Protein AF-A0A7C7NVP8-F1 (afdb_monomer)

pLDDT: mean 73.63, std 20.21, range [36.5, 95.12]

Solvent-accessible surface area (backbone atoms only — not comparable to full-atom values): 10573 Å² total; per-residue (Å²): 136,86,84,86,84,85,87,87,85,79,87,83,87,76,84,90,85,86,83,82,89,82,91,81,90,80,88,80,81,93,80,84,83,83,88,77,94,72,80,79,75,72,80,61,87,71,72,82,68,43,72,49,62,16,32,30,38,38,49,53,31,58,77,70,67,31,60,87,71,50,56,72,59,21,74,44,52,36,33,82,73,42,76,80,80,42,62,91,91,65,74,44,87,52,61,34,25,36,36,23,80,92,77,73,43,74,32,38,44,44,74,36,98,75,36,60,72,78,74,42,61,83,30,52,63,30,63,58,23,31,45,31,20,50,69,41,79,92,75,43,31,31,42,29,50,48,70,44,66,42,78,75,77,76,81,73,73,78,73,71,87,124

Secondary structure (DSSP, 8-state):
----------------------------------------------PPPEEEEEEEEEHHHHHTT-STT--HHHHHHSSTTGGGTS-TT-PPP--EEEEETTTTEEEEEEEPTTS-HHHHTTTTT-SSEEEEEEEETTTTEEEEEEEEPPPPPP--------

Sequence (162 aa):
MKKMTTLIFALLLGGSLYASEAKEEVVISASDLMVEDESSEEEANVEPLFEKVGFLTVEDCALKGTFSSCYTEAYVCGFEGCYKEVEPGVTKPVQLVLFVHDDGKYYKVELTDKLKKYELDTAIGRNKVTIIGKYNEDENTIYALTFKAPPPPKASFFKGCL

Nearest PDB structures (foldseek):
  1ue6-assembly2_C-3  TM=4.949E-01  e=3.328E-01  Mycobacterium tuberculosis
  7f3l-assembly1_A  TM=5.381E-01  e=5.621E-01  Homo sapiens
  3au7-assembly1_A  TM=5.260E-01  e=6.843E-01  Archaeoglobus fulgidus
  4rvz-assembly1_Z  TM=5.506E-01  e=6.843E-01  Archaeoglobus fulgidus DSM 4304
  4rmf-assembly1_A-2  TM=4.980E-01  e=3.761E+00  Mycolicibacterium smegmatis MC2 155

Radius of gyration: 26.46 Å; Cα contacts (8 Å, |Δi|>4): 206; chains: 1; bounding box: 71×63×68 Å

Structure (mmCIF, N/CA/C/O backbone):
data_AF-A0A7C7NVP8-F1
#
_entry.id   AF-A0A7C7NVP8-F1
#
loop_
_atom_site.group_PDB
_atom_site.id
_atom_site.type_symbol
_atom_site.label_atom_id
_atom_site.label_alt_id
_atom_site.label_comp_id
_atom_site.label_asym_id
_atom_site.label_entity_id
_atom_site.label_seq_id
_atom_site.pdbx_PDB_ins_code
_atom_site.Cartn_x
_atom_site.Cartn_y
_atom_site.Cartn_z
_atom_site.occupancy
_atom_site.B_iso_or_equiv
_atom_site.auth_seq_id
_atom_site.auth_comp_id
_atom_site.auth_asym_id
_atom_site.auth_atom_id
_atom_site.pdbx_PDB_model_num
ATOM 1 N N . MET A 1 1 ? -41.599 -11.885 -41.705 1.00 43.31 1 MET A N 1
ATOM 2 C CA . MET A 1 1 ? -42.491 -11.717 -40.530 1.00 43.31 1 MET A CA 1
ATOM 3 C C . MET A 1 1 ? -41.623 -11.493 -39.292 1.00 43.31 1 MET A C 1
ATOM 5 O O . MET A 1 1 ? -40.613 -12.175 -39.208 1.00 43.31 1 MET A O 1
ATOM 9 N N . LYS A 1 2 ? -42.044 -10.591 -38.378 1.00 41.88 2 LYS A N 1
ATOM 10 C CA . LYS A 1 2 ? -41.343 -10.022 -37.184 1.00 41.88 2 LYS A CA 1
ATOM 11 C C . LYS A 1 2 ? -40.294 -8.954 -37.559 1.00 41.88 2 LYS A C 1
ATOM 13 O O . LYS A 1 2 ? -39.287 -9.314 -38.142 1.00 41.88 2 LYS A O 1
ATOM 18 N N . LYS A 1 3 ? -40.506 -7.627 -37.500 1.00 37.78 3 LYS A N 1
ATOM 19 C CA . LYS A 1 3 ? -41.113 -6.649 -36.551 1.00 37.78 3 LYS A CA 1
ATOM 20 C C . LYS A 1 3 ? -40.369 -6.471 -35.215 1.00 37.78 3 LYS A C 1
ATOM 22 O O . LYS A 1 3 ? -40.233 -7.438 -34.479 1.00 37.78 3 LYS A O 1
ATOM 27 N N . MET A 1 4 ? -40.119 -5.180 -34.922 1.00 42.75 4 MET A N 1
ATOM 28 C CA . MET A 1 4 ? -39.791 -4.519 -33.640 1.00 42.75 4 MET A CA 1
ATOM 29 C C . MET A 1 4 ? -38.328 -4.681 -33.189 1.00 42.75 4 MET A C 1
ATOM 31 O O . MET A 1 4 ? -37.758 -5.750 -33.325 1.00 42.75 4 MET A O 1
ATOM 35 N N . THR A 1 5 ? -37.631 -3.628 -32.750 1.00 51.19 5 THR A N 1
ATOM 36 C CA . THR A 1 5 ? -38.075 -2.685 -31.712 1.00 51.19 5 THR A CA 1
ATOM 37 C C . THR A 1 5 ? -37.440 -1.299 -31.873 1.00 51.19 5 THR A C 1
ATOM 39 O O . THR A 1 5 ? -36.243 -1.163 -32.104 1.00 51.19 5 THR A O 1
ATOM 42 N N . THR A 1 6 ? -38.286 -0.279 -31.746 1.00 50.94 6 THR A N 1
ATOM 43 C CA . THR A 1 6 ? -37.994 1.155 -31.823 1.00 50.94 6 THR A CA 1
ATOM 44 C C . THR A 1 6 ? -37.420 1.669 -30.497 1.00 50.94 6 THR A C 1
ATOM 46 O O . THR A 1 6 ? -37.969 1.371 -29.439 1.00 50.94 6 THR A O 1
ATOM 49 N N . LEU A 1 7 ? -36.342 2.458 -30.569 1.00 44.38 7 LEU A N 1
ATOM 50 C CA . LEU A 1 7 ? -35.769 3.233 -29.463 1.00 44.38 7 LEU A CA 1
ATOM 51 C C . LEU A 1 7 ? -36.705 4.380 -29.049 1.00 44.38 7 LEU A C 1
ATOM 53 O O . LEU A 1 7 ? -37.152 5.147 -29.901 1.00 44.38 7 LEU A O 1
ATOM 57 N N . ILE A 1 8 ? -36.940 4.532 -27.745 1.00 46.66 8 ILE A N 1
ATOM 58 C CA . ILE A 1 8 ? -37.571 5.717 -27.152 1.00 46.66 8 ILE A CA 1
ATOM 59 C C . ILE A 1 8 ? -36.481 6.471 -26.391 1.00 46.66 8 ILE A C 1
ATOM 61 O O . ILE A 1 8 ? -35.974 5.994 -25.381 1.00 46.66 8 ILE A O 1
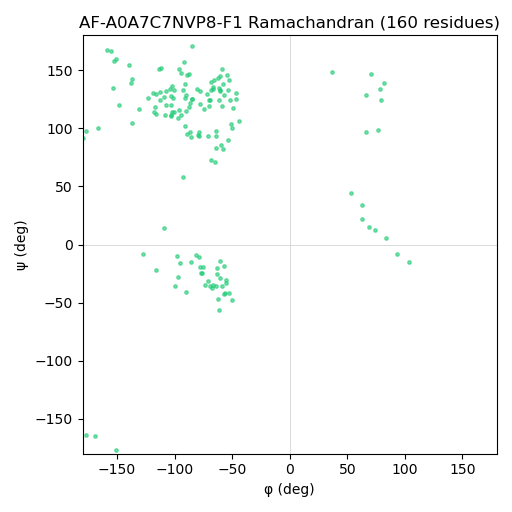ATOM 65 N N . PHE A 1 9 ? -36.123 7.643 -26.909 1.00 45.72 9 PHE A N 1
ATOM 66 C CA . PHE A 1 9 ? -35.267 8.633 -26.266 1.00 45.72 9 PHE A CA 1
ATOM 67 C C . PHE A 1 9 ? -36.146 9.867 -26.054 1.00 45.72 9 PHE A C 1
ATOM 69 O O . PHE A 1 9 ? -36.591 10.477 -27.024 1.00 45.72 9 PHE A O 1
ATOM 76 N N . ALA A 1 10 ? -36.455 10.205 -24.806 1.00 48.06 10 ALA A N 1
ATOM 77 C CA . ALA A 1 10 ? -37.146 11.446 -24.475 1.00 48.06 10 ALA A CA 1
ATOM 78 C C . ALA A 1 10 ? -36.478 12.061 -23.245 1.00 48.06 10 ALA A C 1
ATOM 80 O O . ALA A 1 10 ? -36.623 11.576 -22.125 1.00 48.06 10 ALA A O 1
ATOM 81 N N . LEU A 1 11 ? -35.697 13.108 -23.524 1.00 41.91 11 LEU A N 1
ATOM 82 C CA . LEU A 1 11 ? -35.061 14.001 -22.569 1.00 41.91 11 LEU A CA 1
ATOM 83 C C . LEU A 1 11 ? -36.106 14.654 -21.654 1.00 41.91 11 LEU A C 1
ATOM 85 O O . LEU A 1 11 ? -37.032 15.310 -22.131 1.00 41.91 11 LEU A O 1
ATOM 89 N N . LEU A 1 12 ? -35.875 14.564 -20.348 1.00 41.41 12 LEU A N 1
ATOM 90 C CA . LEU A 1 12 ? -36.422 15.472 -19.344 1.00 41.41 12 LEU A CA 1
ATOM 91 C C . LEU A 1 12 ? -35.424 16.624 -19.153 1.00 41.41 12 LEU A C 1
ATOM 93 O O . LEU A 1 12 ? -34.397 16.459 -18.501 1.00 41.41 12 LEU A O 1
ATOM 97 N N . LEU A 1 13 ? -35.718 17.785 -19.741 1.00 43.69 13 LEU A N 1
ATOM 98 C CA . LEU A 1 13 ? -35.062 19.052 -19.408 1.00 43.69 13 LEU A CA 1
ATOM 99 C C . LEU A 1 13 ? -35.811 19.674 -18.222 1.00 43.69 13 LEU A C 1
ATOM 101 O O . LEU A 1 13 ? -36.867 20.280 -18.391 1.00 43.69 13 LEU A O 1
ATOM 105 N N . GLY A 1 14 ? -35.284 19.449 -17.017 1.00 38.25 14 GLY A N 1
ATOM 106 C CA . GLY A 1 14 ? -35.737 20.056 -15.766 1.00 38.25 14 GLY A CA 1
ATOM 107 C C . GLY A 1 14 ? -34.989 21.360 -15.476 1.00 38.25 14 GLY A C 1
ATOM 108 O O . GLY A 1 14 ? -33.789 21.455 -15.710 1.00 38.25 14 GLY A O 1
ATOM 109 N N . GLY A 1 15 ? -35.743 22.358 -15.014 1.00 36.50 15 GLY A N 1
ATOM 110 C CA . GLY A 1 15 ? -35.389 23.773 -14.900 1.00 36.50 15 GLY A CA 1
ATOM 111 C C . GLY A 1 15 ? -34.114 24.135 -14.130 1.00 36.50 15 GLY A C 1
ATOM 112 O O . GLY A 1 15 ? -33.787 23.559 -13.097 1.00 36.50 15 GLY A O 1
ATOM 113 N N . SER A 1 16 ? -33.462 25.193 -14.617 1.00 36.88 16 SER A N 1
ATOM 114 C CA . SER A 1 16 ? -32.515 26.018 -13.869 1.00 36.88 16 SER A CA 1
ATOM 115 C C . SER A 1 16 ? -33.275 27.224 -13.302 1.00 36.88 16 SER A C 1
ATOM 117 O O . SER A 1 16 ? -33.769 28.070 -14.045 1.00 36.88 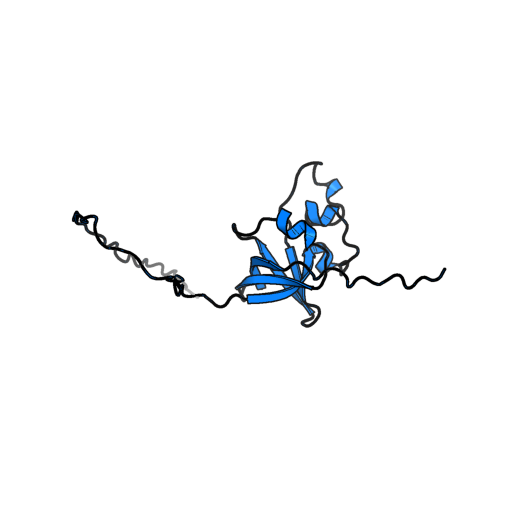16 SER A O 1
ATOM 119 N N . LEU A 1 17 ? -33.418 27.248 -11.979 1.00 43.22 17 LEU A N 1
ATOM 120 C CA . LEU A 1 17 ? -33.783 28.397 -11.152 1.00 43.22 17 LEU A CA 1
ATOM 121 C C . LEU A 1 17 ? -32.478 28.890 -10.534 1.00 43.22 17 LEU A C 1
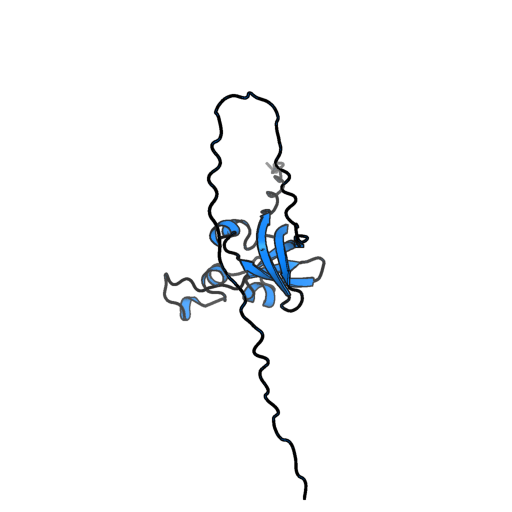ATOM 123 O O . LEU A 1 17 ? -31.832 28.066 -9.911 1.00 43.22 17 LEU A O 1
ATOM 127 N N . TYR A 1 18 ? -32.115 30.165 -10.678 1.00 40.09 18 TYR A N 1
ATOM 128 C CA . TYR A 1 18 ? -31.443 30.963 -9.636 1.00 40.09 18 TYR A CA 1
ATOM 129 C C . TYR A 1 18 ? -31.498 32.449 -10.046 1.00 40.09 18 TYR A C 1
ATOM 131 O O . TYR A 1 18 ? -30.750 32.908 -10.906 1.00 40.09 18 TYR A O 1
ATOM 139 N N . ALA A 1 19 ? -32.446 33.174 -9.444 1.00 37.75 19 ALA A N 1
ATOM 140 C CA . ALA A 1 19 ? -32.464 34.634 -9.292 1.00 37.75 19 ALA A CA 1
ATOM 141 C C . ALA A 1 19 ? -31.758 34.955 -7.954 1.00 37.75 19 ALA A C 1
ATOM 143 O O . ALA A 1 19 ? -31.910 34.184 -7.011 1.00 37.75 19 ALA A O 1
ATOM 144 N N . SER A 1 20 ? -30.776 35.863 -7.930 1.00 37.88 20 SER A N 1
ATOM 145 C CA . SER A 1 20 ? -30.858 37.312 -7.635 1.00 37.88 20 SER A CA 1
ATOM 146 C C . SER A 1 20 ? -30.878 37.662 -6.138 1.00 37.88 20 SER A C 1
ATOM 148 O O . SER A 1 20 ? -31.612 37.048 -5.374 1.00 37.88 20 SER A O 1
ATOM 150 N N . GLU A 1 21 ? -30.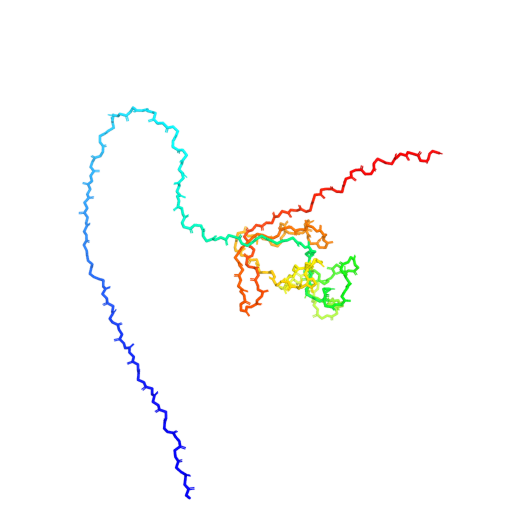126 38.727 -5.815 1.00 43.91 21 GLU A N 1
ATOM 151 C CA . GLU A 1 21 ? -30.254 39.618 -4.643 1.00 43.91 21 GLU A CA 1
ATOM 152 C C . GLU A 1 21 ? -29.886 39.056 -3.251 1.00 43.91 21 GLU A C 1
ATOM 154 O O . GLU A 1 21 ? -30.059 37.885 -2.964 1.00 43.91 21 GLU A O 1
ATOM 159 N N . ALA A 1 22 ? -29.352 39.814 -2.293 1.00 41.41 22 ALA A N 1
ATOM 160 C CA . ALA A 1 22 ? -28.897 41.196 -2.244 1.00 41.41 22 ALA A CA 1
ATOM 161 C C . ALA A 1 22 ? -27.904 41.362 -1.075 1.00 41.41 22 ALA A C 1
ATOM 163 O O . ALA A 1 22 ? -27.746 40.514 -0.204 1.00 41.41 22 ALA A O 1
ATOM 164 N N . LYS A 1 23 ? -27.248 42.513 -1.130 1.00 43.69 23 LYS A N 1
ATOM 165 C CA . LYS A 1 23 ? -26.293 43.139 -0.222 1.00 43.69 23 LYS A CA 1
ATOM 166 C C . LYS A 1 23 ? -26.941 43.528 1.118 1.00 43.69 23 LYS A C 1
ATOM 168 O O . LYS A 1 23 ? -27.967 44.196 1.087 1.00 43.69 23 LYS A O 1
ATOM 173 N N . GLU A 1 24 ? -26.282 43.261 2.246 1.00 43.31 24 GLU A N 1
ATOM 174 C CA . GLU A 1 24 ? -26.451 44.066 3.466 1.00 43.31 24 GLU A CA 1
ATOM 175 C C . GLU A 1 24 ? -25.143 44.102 4.277 1.00 43.31 24 GLU A C 1
ATOM 177 O O . GLU A 1 24 ? -24.583 43.070 4.642 1.00 43.31 24 GLU A O 1
ATOM 182 N N . GLU A 1 25 ? -24.622 45.316 4.480 1.00 46.59 25 GLU A N 1
ATOM 183 C CA . GLU A 1 25 ? -23.482 45.633 5.343 1.00 46.59 25 GLU A CA 1
ATOM 184 C C . GLU A 1 25 ? -23.983 45.809 6.779 1.00 46.59 25 GLU A C 1
ATOM 186 O O . GLU A 1 25 ? -24.837 46.659 7.030 1.00 46.59 25 GLU A O 1
ATOM 191 N N . VAL A 1 26 ? -23.412 45.066 7.731 1.00 40.97 26 VAL A N 1
ATOM 192 C CA . VAL A 1 26 ? -23.637 45.290 9.163 1.00 40.97 26 VAL A CA 1
ATOM 193 C C . VAL A 1 26 ? -22.319 45.677 9.823 1.00 40.97 26 VAL A C 1
ATOM 195 O O . VAL A 1 26 ? -21.334 44.942 9.812 1.00 40.97 26 VAL A O 1
ATOM 198 N N . VAL A 1 27 ? -22.329 46.888 10.373 1.00 42.56 27 VAL A N 1
ATOM 199 C CA . VAL A 1 27 ? -21.262 47.531 11.137 1.00 42.56 27 VAL A CA 1
ATOM 200 C C . VAL A 1 27 ? -21.122 46.822 12.485 1.00 42.56 27 VAL A C 1
ATOM 202 O O . VAL A 1 27 ? -22.064 46.828 13.274 1.00 42.56 27 VAL A O 1
ATOM 205 N N . ILE A 1 28 ? -19.953 46.244 12.774 1.00 42.12 28 ILE A N 1
ATOM 206 C CA . ILE A 1 28 ? -19.663 45.650 14.087 1.00 42.12 28 ILE A CA 1
ATOM 207 C C . ILE A 1 28 ? -18.780 46.616 14.882 1.00 42.12 28 ILE A C 1
ATOM 209 O O . ILE A 1 28 ? -17.645 46.916 14.512 1.00 42.12 28 ILE A O 1
ATOM 213 N N . SER A 1 29 ? -19.357 47.125 15.970 1.00 39.47 29 SER A N 1
ATOM 214 C CA . SER A 1 29 ? -18.708 47.937 16.995 1.00 39.47 29 SER A CA 1
ATOM 215 C C . SER A 1 29 ? -17.725 47.082 17.793 1.00 39.47 29 SER A C 1
ATOM 217 O O . SER A 1 29 ? -18.097 46.061 18.364 1.00 39.47 29 SER A O 1
ATOM 219 N N . ALA A 1 30 ? -16.465 47.512 17.838 1.00 47.81 30 ALA A N 1
ATOM 220 C CA . ALA A 1 30 ? -15.401 46.867 18.591 1.00 47.81 30 ALA A CA 1
ATOM 221 C C . ALA A 1 30 ? -15.489 47.243 20.075 1.00 47.81 30 ALA A C 1
ATOM 223 O O . ALA A 1 30 ? -14.978 48.291 20.472 1.00 47.81 30 ALA A O 1
ATOM 224 N N . SER A 1 31 ? -16.158 46.430 20.891 1.00 50.06 31 SER A N 1
ATOM 225 C CA . SER A 1 31 ? -15.969 46.380 22.352 1.00 50.06 31 SER A CA 1
ATOM 226 C C . SER A 1 31 ? -16.883 45.326 22.971 1.00 50.06 31 SER A C 1
ATOM 228 O O . SER A 1 31 ? -18.017 45.643 23.276 1.00 50.06 31 SER A O 1
ATOM 230 N N . ASP A 1 32 ? -16.379 44.098 23.117 1.00 45.88 32 ASP A N 1
ATOM 231 C CA . ASP A 1 32 ? -16.716 43.118 24.172 1.00 45.88 32 ASP A CA 1
ATOM 232 C C . ASP A 1 32 ? -15.809 41.886 23.927 1.00 45.88 32 ASP A C 1
ATOM 234 O O . ASP A 1 32 ? -15.859 41.274 22.867 1.00 45.88 32 ASP A O 1
ATOM 238 N N . LEU A 1 33 ? -14.678 41.733 24.626 1.00 37.53 33 LEU A N 1
ATOM 239 C CA . LEU A 1 33 ? -14.490 41.065 25.927 1.00 37.53 33 LEU A CA 1
ATOM 240 C C . LEU A 1 33 ? -14.740 39.540 25.917 1.00 37.53 33 LEU A C 1
ATOM 242 O O . LEU A 1 33 ? -15.861 39.092 26.067 1.00 37.53 33 LEU A O 1
ATOM 246 N N . MET A 1 34 ? -13.619 38.813 25.785 1.00 40.78 34 MET A N 1
ATOM 247 C CA . MET A 1 34 ? -13.155 37.577 26.455 1.00 40.78 34 MET A CA 1
ATOM 248 C C . MET A 1 34 ? -14.114 36.426 26.839 1.00 40.78 34 MET A C 1
ATOM 250 O O . MET A 1 34 ? -15.190 36.641 27.378 1.00 40.78 34 MET A O 1
ATOM 254 N N . VAL A 1 35 ? -13.515 35.216 26.780 1.00 45.72 35 VAL A N 1
ATOM 255 C CA . VAL A 1 35 ? -13.969 33.877 27.241 1.00 45.72 35 VAL A CA 1
ATOM 256 C C . VAL A 1 35 ? -14.969 33.253 26.237 1.00 45.72 35 VAL A C 1
ATOM 258 O O . VAL A 1 35 ? -15.895 33.928 25.826 1.00 45.72 35 VAL A O 1
ATOM 261 N N . GLU A 1 36 ? -14.812 32.057 25.662 1.00 41.69 36 GLU A N 1
ATOM 262 C CA . GLU A 1 36 ? -14.422 30.735 26.172 1.00 41.69 36 GLU A CA 1
ATOM 263 C C . GLU A 1 36 ? -13.717 29.892 25.082 1.00 41.69 36 GLU A C 1
ATOM 265 O O . GLU A 1 36 ? -13.839 30.159 23.888 1.00 41.69 36 GLU A O 1
ATOM 270 N N . ASP A 1 37 ? -12.953 28.883 25.517 1.00 45.91 37 ASP A N 1
ATOM 271 C CA . ASP A 1 37 ? -12.501 27.744 24.710 1.00 45.91 37 ASP A CA 1
ATOM 272 C C . ASP A 1 37 ? -13.710 27.057 24.045 1.00 45.91 37 ASP A C 1
ATOM 274 O O . ASP A 1 37 ? -14.299 26.133 24.602 1.00 45.91 37 ASP A O 1
ATOM 278 N N . GLU A 1 38 ? -14.080 27.483 22.840 1.00 44.72 38 GLU A N 1
ATOM 279 C CA . GLU A 1 38 ? -14.877 26.655 21.943 1.00 44.72 38 GLU A CA 1
ATOM 280 C C . GLU A 1 38 ? -13.910 25.820 21.110 1.00 44.72 38 GLU A C 1
ATOM 282 O O . GLU A 1 38 ? -13.395 26.231 20.067 1.00 44.72 38 GLU A O 1
ATOM 287 N N . SER A 1 39 ? -13.668 24.601 21.592 1.00 44.59 39 SER A N 1
ATOM 288 C CA . SER A 1 39 ? -13.462 23.473 20.700 1.00 44.59 39 SER A CA 1
ATOM 289 C C . SER A 1 39 ? -14.620 23.483 19.712 1.00 44.59 39 SER A C 1
ATOM 291 O O . SER A 1 39 ? -15.732 23.076 20.047 1.00 44.59 39 SER A O 1
ATOM 293 N N . SER A 1 40 ? -14.366 24.007 18.517 1.00 40.78 40 SER A N 1
ATOM 294 C CA . SER A 1 40 ? -15.269 23.907 17.387 1.00 40.78 40 SER A CA 1
ATOM 295 C C . SER A 1 40 ? -15.383 22.428 17.025 1.00 40.78 40 SER A C 1
ATOM 297 O O . SER A 1 40 ? -14.679 21.919 16.150 1.00 40.78 40 SER A O 1
ATOM 299 N N . GLU A 1 41 ? -16.254 21.723 17.738 1.00 50.31 41 GLU A N 1
ATOM 300 C CA . GLU A 1 41 ? -16.939 20.538 17.251 1.00 50.31 41 GLU A CA 1
ATOM 301 C C . GLU A 1 41 ? -17.888 21.032 16.161 1.00 50.31 41 GLU A C 1
ATOM 303 O O . GLU A 1 41 ? -19.099 21.163 16.319 1.00 50.31 41 GLU A O 1
ATOM 308 N N . GLU A 1 42 ? -17.289 21.389 15.028 1.00 49.09 42 GLU A N 1
ATOM 309 C CA . GLU A 1 42 ? -17.987 21.388 13.764 1.00 49.09 42 GLU A CA 1
ATOM 310 C C . GLU A 1 42 ? -18.338 19.915 13.545 1.00 49.09 42 GLU A C 1
ATOM 312 O O . GLU A 1 42 ? -17.505 19.123 13.095 1.00 49.09 42 GLU A O 1
ATOM 317 N N . GLU A 1 43 ? -19.542 19.517 13.975 1.00 51.38 43 GLU A N 1
ATOM 318 C CA . GLU A 1 43 ? -20.155 18.237 13.626 1.00 51.38 43 GLU A CA 1
ATOM 319 C C . GLU A 1 43 ? -20.412 18.238 12.116 1.00 51.38 43 GLU A C 1
ATOM 321 O O . GLU A 1 43 ? -21.529 18.348 11.608 1.00 51.38 43 GLU A O 1
ATOM 326 N N . ALA A 1 44 ? -19.314 18.145 11.369 1.00 51.47 44 ALA A N 1
ATOM 327 C CA . ALA A 1 44 ? -19.310 17.684 10.011 1.00 51.47 44 ALA A CA 1
ATOM 328 C C . ALA A 1 44 ? -20.001 16.327 10.036 1.00 51.47 44 ALA A C 1
ATOM 330 O O . ALA A 1 44 ? -19.717 15.483 10.880 1.00 51.47 44 ALA A O 1
ATOM 331 N N . ASN A 1 45 ? -20.922 16.123 9.111 1.00 52.03 45 ASN A N 1
ATOM 332 C CA . ASN A 1 45 ? -21.545 14.840 8.853 1.00 52.03 45 ASN A CA 1
ATOM 333 C C . ASN A 1 45 ? -20.426 13.848 8.461 1.00 52.03 45 ASN A C 1
ATOM 335 O O . ASN A 1 45 ? -20.049 13.751 7.291 1.00 52.03 45 ASN A O 1
ATOM 339 N N . VAL A 1 46 ? -19.776 13.229 9.456 1.00 62.22 46 VAL A N 1
ATOM 340 C CA . VAL A 1 46 ? -18.611 12.369 9.251 1.00 62.22 46 VAL A CA 1
ATOM 341 C C . VAL A 1 46 ? -19.153 11.037 8.772 1.00 62.22 46 VAL A C 1
ATOM 343 O O . VAL A 1 46 ? -19.526 10.176 9.567 1.00 62.22 46 VAL A O 1
ATOM 346 N N . GLU A 1 47 ? -19.220 10.874 7.452 1.00 69.12 47 GLU A N 1
ATOM 347 C CA . GLU A 1 47 ? -19.375 9.550 6.857 1.00 69.12 47 GLU A CA 1
ATOM 348 C C . GLU A 1 47 ? -18.374 8.594 7.529 1.00 69.12 47 GLU A C 1
ATOM 350 O O . GLU A 1 47 ? -17.192 8.945 7.651 1.00 69.12 47 GLU A O 1
ATOM 355 N N . PRO A 1 48 ? -18.818 7.413 7.997 1.00 79.06 48 PRO A N 1
ATOM 356 C CA . PRO A 1 48 ? -17.958 6.517 8.751 1.00 79.06 48 PRO A CA 1
ATOM 357 C C . PRO A 1 48 ? -16.749 6.131 7.898 1.00 79.06 48 PRO A C 1
ATOM 359 O O . PRO A 1 48 ? -16.881 5.551 6.820 1.00 79.06 48 PRO A O 1
ATOM 362 N N . LEU A 1 49 ? -15.555 6.477 8.382 1.00 87.88 49 LEU A N 1
ATOM 363 C CA . LEU A 1 49 ? -14.312 6.133 7.707 1.00 87.88 49 LEU A CA 1
ATOM 364 C C . LEU A 1 49 ? -14.048 4.635 7.856 1.00 87.88 49 LEU A C 1
ATOM 366 O O . LEU A 1 49 ? -14.069 4.082 8.955 1.00 87.88 49 LEU A O 1
ATOM 370 N N . PHE A 1 50 ? -13.772 3.983 6.733 1.00 93.31 50 PHE A N 1
ATOM 371 C CA . PHE A 1 50 ? -13.383 2.586 6.684 1.00 93.31 50 PHE A CA 1
ATOM 372 C C . PHE A 1 50 ? -11.912 2.454 7.086 1.00 93.31 50 PHE A C 1
ATOM 374 O O . PHE A 1 50 ? -11.031 3.035 6.449 1.00 93.31 50 PHE A O 1
ATOM 381 N N . GLU A 1 51 ? -11.649 1.691 8.146 1.00 93.88 51 GLU A N 1
ATOM 382 C CA . GLU A 1 51 ? -10.306 1.391 8.646 1.00 93.88 51 GLU A CA 1
ATOM 383 C C . GLU A 1 51 ? -10.004 -0.094 8.436 1.00 93.88 51 GLU A C 1
ATOM 385 O O . GLU A 1 51 ? -10.739 -0.969 8.902 1.00 93.88 51 GLU A O 1
ATOM 390 N N . LYS A 1 52 ? -8.905 -0.396 7.737 1.00 94.44 52 LYS A N 1
ATOM 391 C CA . LYS A 1 52 ? -8.502 -1.779 7.467 1.00 94.44 52 LYS A CA 1
ATOM 392 C C . LYS A 1 52 ? -7.004 -1.971 7.627 1.00 94.44 52 LYS A C 1
ATOM 394 O O . LYS A 1 52 ? -6.208 -1.134 7.207 1.00 94.44 52 LYS A O 1
ATOM 399 N N . VAL A 1 53 ? -6.630 -3.096 8.234 1.00 94.19 53 VAL A N 1
ATOM 400 C CA . VAL A 1 53 ? -5.240 -3.462 8.523 1.00 94.19 53 VAL A CA 1
ATOM 401 C C . VAL A 1 53 ? -4.804 -4.589 7.597 1.00 94.19 53 VAL A C 1
ATOM 403 O O . VAL A 1 53 ? -5.504 -5.591 7.474 1.00 94.19 53 VAL A O 1
ATOM 406 N N . GLY A 1 54 ? -3.637 -4.453 6.974 1.00 92.75 54 GLY A N 1
ATOM 407 C CA . GLY A 1 54 ? -3.112 -5.478 6.079 1.00 92.75 54 GLY A CA 1
ATOM 408 C C . GLY A 1 54 ? -1.659 -5.267 5.667 1.00 92.75 54 GLY A C 1
ATOM 409 O O . GLY A 1 54 ? -0.910 -4.502 6.279 1.00 92.75 54 GLY A O 1
ATOM 410 N N . PHE A 1 55 ? -1.262 -5.986 4.626 1.00 92.38 55 PHE A N 1
ATOM 411 C CA . PHE A 1 55 ? 0.014 -5.857 3.942 1.00 92.38 55 PHE A CA 1
ATOM 412 C C . PHE A 1 55 ? -0.152 -4.950 2.723 1.00 92.38 55 PHE A C 1
ATOM 414 O O . PHE A 1 55 ? -0.892 -5.287 1.798 1.00 92.38 55 PHE A O 1
ATOM 421 N N . LEU A 1 56 ? 0.515 -3.796 2.722 1.00 92.31 56 LEU A N 1
ATOM 422 C CA . LEU A 1 56 ? 0.433 -2.843 1.616 1.00 92.31 56 LEU A CA 1
ATOM 423 C C . LEU A 1 56 ? 1.464 -3.202 0.543 1.00 92.31 56 LEU A C 1
ATOM 425 O O . LEU A 1 56 ? 2.664 -3.231 0.817 1.00 92.31 56 LEU A O 1
ATOM 429 N N . THR A 1 57 ? 1.018 -3.457 -0.683 1.00 92.00 57 THR A N 1
ATOM 430 C CA . THR A 1 57 ? 1.895 -3.834 -1.799 1.00 92.00 57 THR A CA 1
ATOM 431 C C . THR A 1 57 ? 1.335 -3.387 -3.148 1.00 92.00 57 THR A C 1
ATOM 433 O O . THR A 1 57 ? 0.323 -2.694 -3.213 1.00 92.00 57 THR A O 1
ATOM 436 N N . VAL A 1 58 ? 2.023 -3.746 -4.227 1.00 91.81 58 VAL A N 1
ATOM 437 C CA . VAL A 1 58 ? 1.583 -3.534 -5.610 1.00 91.81 58 VAL A CA 1
ATOM 438 C C . VAL A 1 58 ? 0.760 -4.730 -6.063 1.00 91.81 58 VAL A C 1
ATOM 440 O O . VAL A 1 58 ? 1.056 -5.862 -5.681 1.00 91.81 58 VAL A O 1
ATOM 443 N N . GLU A 1 59 ? -0.243 -4.485 -6.902 1.00 90.69 59 GLU A N 1
ATOM 444 C CA . GLU A 1 59 ? -1.135 -5.523 -7.427 1.00 90.69 59 GLU A CA 1
ATOM 445 C C . GLU A 1 59 ? -0.380 -6.727 -8.020 1.00 90.69 59 GLU A C 1
ATOM 447 O O . GLU A 1 59 ? -0.660 -7.859 -7.635 1.00 90.69 59 GLU A O 1
ATOM 452 N N . ASP A 1 60 ? 0.637 -6.507 -8.862 1.00 89.31 60 ASP A N 1
ATOM 453 C CA . ASP A 1 60 ? 1.434 -7.592 -9.466 1.00 89.31 60 ASP A CA 1
ATOM 454 C C . ASP A 1 60 ? 2.084 -8.505 -8.409 1.00 89.31 60 ASP A C 1
ATOM 456 O O . ASP A 1 60 ? 2.034 -9.732 -8.502 1.00 89.31 60 ASP A O 1
ATOM 460 N N . CYS A 1 61 ? 2.634 -7.917 -7.344 1.00 88.69 61 CYS A N 1
ATOM 461 C CA . CYS A 1 61 ? 3.282 -8.668 -6.269 1.00 88.69 61 CYS A CA 1
ATOM 462 C C . CYS A 1 61 ? 2.280 -9.398 -5.369 1.00 88.69 61 CYS A C 1
ATOM 464 O O . CYS A 1 61 ? 2.543 -10.517 -4.922 1.00 88.69 61 CYS A O 1
ATOM 466 N N . ALA A 1 62 ? 1.109 -8.803 -5.141 1.00 87.94 62 ALA A N 1
ATOM 467 C CA . ALA A 1 62 ? 0.002 -9.466 -4.465 1.00 87.94 62 ALA A CA 1
ATOM 468 C C . ALA A 1 62 ? -0.498 -10.688 -5.250 1.00 87.94 62 ALA A C 1
ATOM 470 O O . ALA A 1 62 ? -0.633 -11.769 -4.679 1.00 87.94 62 ALA A O 1
ATOM 471 N N . LEU A 1 63 ? -0.713 -10.548 -6.561 1.00 87.06 63 LEU A N 1
ATOM 472 C CA . LEU A 1 63 ? -1.203 -11.627 -7.426 1.00 87.06 63 LEU A CA 1
ATOM 473 C C . LEU A 1 63 ? -0.216 -12.796 -7.528 1.00 87.06 63 LEU A C 1
ATOM 475 O O . LEU A 1 63 ? -0.629 -13.954 -7.570 1.00 87.06 63 LEU A O 1
ATOM 479 N N . LYS A 1 64 ? 1.087 -12.508 -7.520 1.00 87.12 64 LYS A N 1
ATOM 480 C CA . LYS A 1 64 ? 2.154 -13.520 -7.515 1.00 87.12 64 LYS A CA 1
ATOM 481 C C . LYS A 1 64 ? 2.403 -14.144 -6.137 1.00 87.12 64 LYS A C 1
ATOM 483 O O . LYS A 1 64 ? 3.154 -15.112 -6.037 1.00 87.12 64 LYS A O 1
ATOM 488 N N . GLY A 1 65 ? 1.821 -13.592 -5.070 1.00 82.62 65 GLY A N 1
ATOM 489 C CA . GLY A 1 65 ? 2.088 -14.006 -3.689 1.00 82.62 65 GLY A CA 1
ATOM 490 C C . GLY A 1 65 ? 3.500 -13.659 -3.199 1.00 82.62 65 GLY A C 1
ATOM 491 O O . GLY A 1 65 ? 3.950 -14.176 -2.175 1.00 82.62 65 GLY A O 1
ATOM 492 N N . THR A 1 66 ? 4.216 -12.784 -3.906 1.00 81.75 66 THR A N 1
ATOM 493 C CA . THR A 1 66 ? 5.591 -12.364 -3.608 1.00 81.75 66 THR A CA 1
ATOM 494 C C . THR A 1 66 ? 5.597 -11.108 -2.737 1.00 81.75 66 THR A C 1
ATOM 496 O O . THR A 1 66 ? 6.168 -10.081 -3.084 1.00 81.75 66 THR A O 1
ATOM 499 N N . PHE A 1 67 ? 4.960 -11.179 -1.566 1.00 78.06 67 PHE A N 1
ATOM 500 C CA . PHE A 1 67 ? 4.757 -10.026 -0.678 1.00 78.06 67 PHE A CA 1
ATOM 501 C C . PHE A 1 67 ? 6.071 -9.402 -0.180 1.00 78.06 67 PHE A C 1
ATOM 503 O O . PHE A 1 67 ? 6.327 -8.218 -0.383 1.00 78.06 67 PHE A O 1
ATOM 510 N N . SER A 1 68 ? 6.926 -10.203 0.461 1.00 71.31 68 SER A N 1
ATOM 511 C CA . SER A 1 68 ? 8.209 -9.756 1.025 1.00 71.31 68 SER A CA 1
ATOM 512 C C . SER A 1 68 ? 9.362 -9.772 0.021 1.00 71.31 68 SER A C 1
ATOM 514 O O . SER A 1 68 ? 10.404 -9.175 0.281 1.00 71.31 68 SER A O 1
ATOM 516 N N . SER A 1 69 ? 9.186 -10.457 -1.109 1.00 80.06 69 SER A N 1
ATOM 517 C CA . SER A 1 69 ? 10.193 -10.629 -2.160 1.00 80.06 69 SER A CA 1
ATOM 518 C C . SER A 1 69 ? 9.862 -9.854 -3.438 1.00 80.06 69 SER A C 1
ATOM 520 O O . SER A 1 69 ? 10.439 -10.130 -4.485 1.00 80.06 69 SER A O 1
ATOM 522 N N . CYS A 1 70 ? 8.918 -8.914 -3.371 1.00 84.06 70 CYS A N 1
ATOM 523 C CA . CYS A 1 70 ? 8.574 -8.034 -4.480 1.00 84.06 70 CYS A CA 1
ATOM 524 C C . CYS A 1 70 ? 9.799 -7.197 -4.872 1.00 84.06 70 CYS A C 1
ATOM 526 O O . CYS A 1 70 ? 10.382 -6.510 -4.027 1.00 84.06 70 CYS A O 1
ATOM 528 N N . TYR A 1 71 ? 10.195 -7.253 -6.143 1.00 84.06 71 TYR A N 1
ATOM 529 C CA . TYR A 1 71 ? 11.323 -6.473 -6.641 1.00 84.06 71 TYR A CA 1
ATOM 530 C C . TYR A 1 71 ? 11.021 -4.973 -6.585 1.00 84.06 71 TYR A C 1
ATOM 532 O O . TYR A 1 71 ? 9.914 -4.538 -6.900 1.00 84.06 71 TYR A O 1
ATOM 540 N N . THR A 1 72 ? 12.030 -4.168 -6.233 1.00 83.19 72 THR A N 1
ATOM 541 C CA . THR A 1 72 ? 11.897 -2.707 -6.090 1.00 83.19 72 THR A CA 1
ATOM 542 C C . THR A 1 72 ? 11.345 -2.041 -7.351 1.00 83.19 72 THR A C 1
ATOM 544 O O . THR A 1 72 ? 10.585 -1.081 -7.266 1.00 83.19 72 THR A O 1
ATOM 547 N N . GLU A 1 73 ? 11.680 -2.582 -8.522 1.00 84.12 73 GLU A N 1
ATOM 548 C CA . GLU A 1 73 ? 11.169 -2.121 -9.814 1.00 84.12 73 GLU A CA 1
ATOM 549 C C . GLU A 1 73 ? 9.639 -2.127 -9.884 1.00 84.12 73 GLU A C 1
ATOM 551 O O . GLU A 1 73 ? 9.062 -1.128 -10.304 1.00 84.12 73 GLU A O 1
ATOM 556 N N . ALA A 1 74 ? 8.964 -3.154 -9.359 1.00 84.88 74 ALA A N 1
ATOM 557 C CA . ALA A 1 74 ? 7.506 -3.240 -9.393 1.00 84.88 74 ALA A CA 1
ATOM 558 C C . ALA A 1 74 ? 6.831 -2.066 -8.655 1.00 84.88 74 ALA A C 1
ATOM 560 O O . ALA A 1 74 ? 5.762 -1.616 -9.059 1.00 84.88 74 ALA A O 1
ATOM 561 N N . TYR A 1 75 ? 7.482 -1.483 -7.643 1.00 82.88 75 TYR A N 1
ATOM 562 C CA . TYR A 1 75 ? 6.990 -0.287 -6.945 1.00 82.88 75 TYR A CA 1
ATOM 563 C C . TYR A 1 75 ? 7.152 1.015 -7.746 1.00 82.88 75 TYR A C 1
ATOM 565 O O . TYR A 1 75 ? 6.466 2.009 -7.473 1.00 82.88 75 TYR A O 1
ATOM 573 N N . VAL A 1 76 ? 8.034 1.027 -8.745 1.00 83.56 76 VAL A N 1
ATOM 574 C CA . VAL A 1 76 ? 8.310 2.188 -9.606 1.00 83.56 76 VAL A CA 1
ATOM 575 C C . VAL A 1 76 ? 7.405 2.196 -10.837 1.00 83.56 76 VAL A C 1
ATOM 577 O O . VAL A 1 76 ? 6.907 3.250 -11.230 1.00 83.56 76 VAL A O 1
ATOM 580 N N . CYS A 1 77 ? 7.181 1.031 -11.436 1.00 83.50 77 CYS A N 1
ATOM 581 C CA . CYS A 1 77 ? 6.560 0.903 -12.758 1.00 83.50 77 CYS A CA 1
ATOM 582 C C . CYS A 1 77 ? 5.352 -0.048 -12.811 1.00 83.50 77 CYS A C 1
ATOM 584 O O . CYS A 1 77 ? 4.685 -0.106 -13.841 1.00 83.50 77 CYS A O 1
ATOM 586 N N . GLY A 1 78 ? 5.076 -0.785 -11.731 1.00 83.44 78 GLY A N 1
ATOM 587 C CA . GLY A 1 78 ? 3.878 -1.605 -11.555 1.00 83.44 78 GLY A CA 1
ATOM 588 C C . GLY A 1 78 ? 4.056 -3.111 -11.727 1.00 83.44 78 GLY A C 1
ATOM 589 O O . GLY A 1 78 ? 3.174 -3.851 -11.307 1.00 83.44 78 GLY A O 1
ATOM 590 N N . PHE A 1 79 ? 5.166 -3.578 -12.301 1.00 85.50 79 PHE A N 1
ATOM 591 C CA . PHE A 1 79 ? 5.391 -5.003 -12.551 1.00 85.50 79 PHE A CA 1
ATOM 592 C C . PHE A 1 79 ? 6.877 -5.369 -12.580 1.00 85.50 79 PHE A C 1
ATOM 594 O O . PHE A 1 79 ? 7.751 -4.530 -12.811 1.00 85.50 79 PHE A O 1
ATOM 601 N N . GLU A 1 80 ? 7.160 -6.645 -12.353 1.00 84.12 80 GLU A N 1
ATOM 602 C CA . GLU A 1 80 ? 8.509 -7.211 -12.442 1.00 84.12 80 GLU A CA 1
ATOM 603 C C . GLU A 1 80 ? 9.051 -7.202 -13.883 1.00 84.12 80 GLU A C 1
ATOM 605 O O . GLU A 1 80 ? 8.374 -7.611 -14.826 1.00 84.12 80 GLU A O 1
ATOM 610 N N . GLY A 1 81 ? 10.297 -6.771 -14.066 1.00 83.88 81 GLY A N 1
ATOM 611 C CA . GLY A 1 81 ? 10.972 -6.709 -15.361 1.00 83.88 81 GLY A CA 1
ATOM 612 C C . GLY A 1 81 ? 10.683 -5.453 -16.185 1.00 83.88 81 GLY A C 1
ATOM 613 O O . GLY A 1 81 ? 11.155 -5.355 -17.318 1.00 83.88 81 GLY A O 1
ATOM 614 N N . CYS A 1 82 ? 9.953 -4.477 -15.646 1.00 83.00 82 CYS A N 1
ATOM 615 C CA . CYS A 1 82 ? 9.518 -3.297 -16.397 1.00 83.00 82 CYS A CA 1
ATOM 616 C C . CYS A 1 82 ? 10.642 -2.399 -16.921 1.00 83.00 82 CYS A C 1
ATOM 618 O O . CYS A 1 82 ? 10.422 -1.648 -17.865 1.00 83.00 82 CYS A O 1
ATOM 620 N N . TYR A 1 83 ? 11.847 -2.474 -16.352 1.00 82.88 83 TYR A N 1
ATOM 621 C CA . TYR A 1 83 ? 13.013 -1.718 -16.817 1.00 82.88 83 TYR A CA 1
ATOM 622 C C . TYR A 1 83 ? 13.400 -2.067 -18.264 1.00 82.88 83 TYR A C 1
ATOM 624 O O . TYR A 1 83 ? 14.186 -1.358 -18.884 1.00 82.88 83 TYR A O 1
ATOM 632 N N . LYS A 1 84 ? 12.868 -3.171 -18.807 1.00 86.25 84 LYS A N 1
ATOM 633 C CA . LYS A 1 84 ? 13.026 -3.561 -20.214 1.00 86.25 84 LYS A CA 1
ATOM 634 C C . LYS A 1 84 ? 12.146 -2.743 -21.161 1.00 86.25 84 LYS A C 1
ATOM 636 O O . LYS A 1 84 ? 12.467 -2.644 -22.339 1.00 86.25 84 LYS A O 1
ATOM 641 N N . GLU A 1 85 ? 11.044 -2.194 -20.658 1.00 85.19 85 GLU A N 1
ATOM 642 C CA . GLU A 1 85 ? 10.023 -1.488 -21.446 1.00 85.19 85 GLU A CA 1
ATOM 643 C C . GLU A 1 85 ? 9.901 -0.007 -21.075 1.00 85.19 85 GLU A C 1
ATOM 645 O O . GLU A 1 85 ? 9.377 0.791 -21.850 1.00 85.19 85 GLU A O 1
ATOM 650 N N . VAL A 1 86 ? 10.343 0.366 -19.874 1.00 83.31 86 VAL A N 1
ATOM 651 C CA . VAL A 1 86 ? 10.245 1.719 -19.330 1.00 83.31 86 VAL A CA 1
ATOM 652 C C . VAL A 1 86 ? 11.630 2.343 -19.287 1.00 83.31 86 VAL A C 1
ATOM 654 O O . VAL A 1 86 ? 12.560 1.775 -18.718 1.00 83.31 86 VAL A O 1
ATOM 657 N N . GLU A 1 87 ? 11.750 3.531 -19.877 1.00 85.12 87 GLU A N 1
ATOM 658 C CA . GLU A 1 87 ? 12.989 4.298 -19.839 1.00 85.12 87 GLU A CA 1
ATOM 659 C C . GLU A 1 87 ? 13.364 4.690 -18.399 1.00 85.12 87 GLU A C 1
ATOM 661 O O . GLU A 1 87 ? 12.492 5.011 -17.580 1.00 85.12 87 GLU A O 1
ATOM 666 N N . PRO A 1 88 ? 14.665 4.695 -18.065 1.00 79.88 88 PRO A N 1
ATOM 667 C CA . PRO A 1 88 ? 15.121 5.092 -16.743 1.00 79.88 88 PRO A CA 1
ATOM 668 C C . PRO A 1 88 ? 14.714 6.540 -16.444 1.00 79.88 88 PRO A C 1
ATOM 670 O O . PRO A 1 88 ? 14.919 7.441 -17.252 1.00 79.88 88 PRO A O 1
ATOM 673 N N . GLY A 1 89 ? 14.153 6.766 -15.255 1.00 78.75 89 GLY A N 1
ATOM 674 C CA . GLY A 1 89 ? 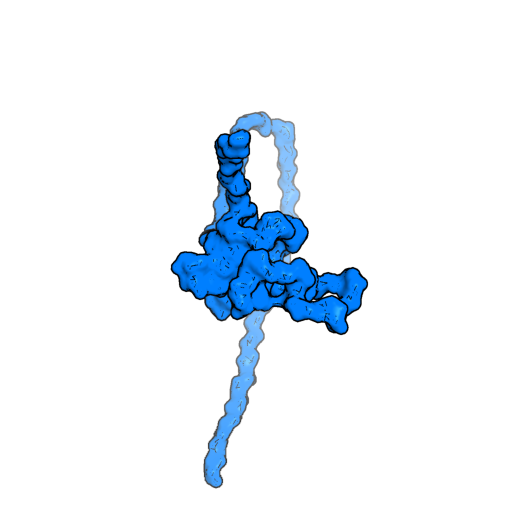13.658 8.078 -14.822 1.00 78.75 89 GLY A CA 1
ATOM 675 C C . GLY A 1 89 ? 12.173 8.327 -15.105 1.00 78.75 89 GLY A C 1
ATOM 676 O O . GLY A 1 89 ? 11.627 9.305 -14.597 1.00 78.75 89 GLY A O 1
ATOM 677 N N . VAL A 1 90 ? 11.495 7.440 -15.841 1.00 80.75 90 VAL A N 1
ATOM 678 C CA . VAL A 1 90 ? 10.042 7.510 -16.043 1.00 80.75 90 VAL A CA 1
ATOM 679 C C . VAL A 1 90 ? 9.323 6.713 -14.952 1.00 80.75 90 VAL A C 1
ATOM 681 O O . VAL A 1 90 ? 9.415 5.489 -14.889 1.00 80.75 90 VAL A O 1
ATOM 684 N N . THR A 1 91 ? 8.559 7.408 -14.108 1.00 76.38 91 THR A N 1
ATOM 685 C CA . THR A 1 91 ? 7.677 6.782 -13.111 1.00 76.38 91 THR A CA 1
ATOM 686 C C . THR A 1 91 ? 6.296 6.570 -13.718 1.00 76.38 91 THR A C 1
ATOM 688 O O . THR A 1 91 ? 5.682 7.523 -14.200 1.00 76.38 91 THR A O 1
ATOM 691 N N . LYS A 1 92 ? 5.780 5.338 -13.676 1.00 80.88 92 LYS A N 1
ATOM 692 C CA . LYS A 1 92 ? 4.396 5.044 -14.079 1.00 80.88 92 LYS A CA 1
ATOM 693 C C . LYS A 1 92 ? 3.478 5.020 -12.852 1.00 80.88 92 LYS A C 1
ATOM 695 O O . LYS A 1 92 ? 3.945 4.718 -11.751 1.00 80.88 92 LYS A O 1
ATOM 700 N N . PRO A 1 93 ? 2.182 5.347 -13.005 1.00 79.00 93 PRO A N 1
ATOM 701 C CA . PRO A 1 93 ? 1.218 5.123 -11.937 1.00 79.00 93 PRO A CA 1
ATOM 702 C C . PRO A 1 93 ? 1.163 3.624 -11.624 1.00 79.00 93 PRO A C 1
ATOM 704 O O . PRO A 1 93 ? 1.101 2.794 -12.530 1.00 79.00 93 PRO A O 1
ATOM 707 N N . VAL A 1 94 ? 1.230 3.290 -10.338 1.00 87.00 94 VAL A N 1
ATOM 708 C CA . VAL A 1 94 ? 1.240 1.909 -9.850 1.00 87.00 94 VAL A CA 1
ATOM 709 C C . VAL A 1 94 ? -0.013 1.683 -9.023 1.00 87.00 94 VAL A C 1
ATOM 711 O O . VAL A 1 94 ? -0.281 2.466 -8.112 1.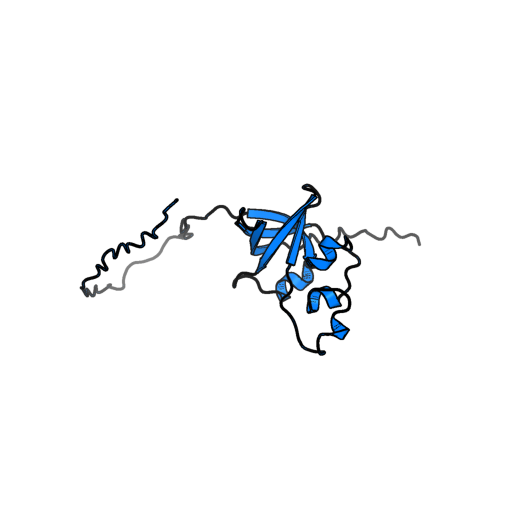00 87.00 94 VAL A O 1
ATOM 714 N N . GLN A 1 95 ? -0.748 0.610 -9.315 1.00 91.12 95 GLN A N 1
ATOM 715 C CA . GLN A 1 95 ? -1.906 0.227 -8.518 1.00 91.12 95 GLN A CA 1
ATOM 716 C C . GLN A 1 95 ? -1.446 -0.386 -7.193 1.00 91.12 95 GLN A C 1
ATOM 718 O O . GLN A 1 95 ? -0.792 -1.434 -7.162 1.00 91.12 95 GLN A O 1
ATOM 723 N N . LEU A 1 96 ? -1.793 0.280 -6.093 1.00 92.44 96 LEU A N 1
ATOM 724 C CA . LEU A 1 96 ? -1.560 -0.227 -4.748 1.00 92.44 96 LEU A CA 1
ATOM 725 C C . LEU A 1 96 ? -2.732 -1.100 -4.309 1.00 92.44 96 LEU A C 1
ATOM 727 O O . LEU A 1 96 ? -3.890 -0.849 -4.659 1.00 92.44 96 LEU A O 1
ATOM 731 N N . VAL A 1 97 ? -2.417 -2.117 -3.517 1.00 93.88 97 VAL A N 1
ATOM 732 C CA . VAL A 1 97 ? -3.383 -3.032 -2.919 1.00 93.88 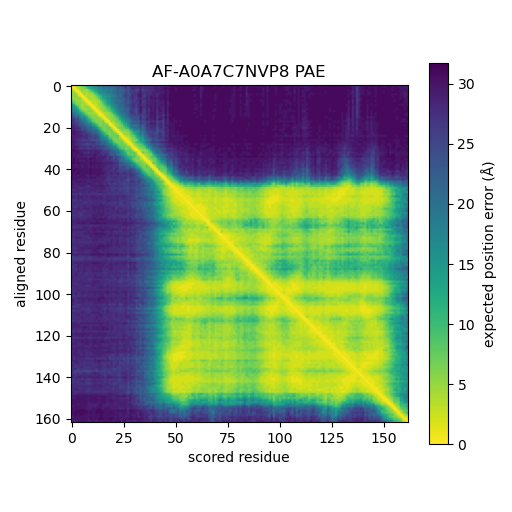97 VAL A CA 1
ATOM 733 C C . VAL A 1 97 ? -3.031 -3.300 -1.461 1.00 93.88 97 VAL A C 1
ATOM 735 O O . VAL A 1 97 ? -1.861 -3.422 -1.087 1.00 93.88 97 VAL A O 1
ATOM 738 N N . LEU A 1 98 ? -4.060 -3.414 -0.629 1.00 93.88 98 LEU A N 1
ATOM 739 C CA . LEU A 1 98 ? -3.955 -3.849 0.755 1.00 93.88 98 LEU A CA 1
ATOM 740 C C . LEU A 1 98 ? -4.421 -5.302 0.840 1.00 93.88 98 LEU A C 1
ATOM 742 O O . LEU A 1 98 ? -5.603 -5.597 0.660 1.00 93.88 98 LEU A O 1
ATOM 746 N N . PHE A 1 99 ? -3.495 -6.213 1.115 1.00 92.56 99 PHE A N 1
ATOM 747 C CA . PHE A 1 99 ? -3.819 -7.611 1.360 1.00 92.56 99 PHE A CA 1
ATOM 748 C C . PHE A 1 99 ? -4.130 -7.838 2.837 1.00 92.56 99 PHE A C 1
ATOM 750 O O . PHE A 1 99 ? -3.274 -7.639 3.699 1.00 92.56 99 PHE A O 1
ATOM 757 N N . VAL A 1 100 ? -5.347 -8.272 3.145 1.00 92.56 100 VAL A N 1
ATOM 758 C CA . VAL A 1 100 ? -5.765 -8.561 4.519 1.00 92.56 100 VAL A CA 1
ATOM 759 C C . VAL A 1 100 ? -5.626 -10.055 4.762 1.00 92.56 100 VAL A C 1
ATOM 761 O O . VAL A 1 100 ? -6.408 -10.851 4.245 1.00 92.56 100 VAL A O 1
ATOM 764 N N . HIS A 1 101 ? -4.635 -10.432 5.572 1.00 86.62 101 HIS A N 1
ATOM 765 C CA . HIS A 1 101 ? -4.360 -11.832 5.900 1.00 86.62 101 HIS A CA 1
ATOM 766 C C . HIS A 1 101 ? -5.554 -12.540 6.555 1.00 86.62 101 HIS A C 1
ATOM 768 O O . HIS A 1 101 ? -5.780 -13.711 6.269 1.00 86.62 101 HIS A O 1
ATOM 774 N N . ASP A 1 102 ? -6.318 -11.826 7.386 1.00 86.12 102 ASP A N 1
ATOM 775 C CA . ASP A 1 102 ? -7.451 -12.392 8.126 1.00 86.12 102 ASP A CA 1
ATOM 776 C C . ASP A 1 102 ? -8.628 -12.754 7.206 1.00 86.12 102 ASP A C 1
ATOM 778 O O . ASP A 1 102 ? -9.283 -13.774 7.407 1.00 86.12 102 ASP A O 1
ATOM 782 N N . ASP A 1 103 ? -8.860 -11.952 6.161 1.00 85.62 103 ASP A N 1
ATOM 783 C CA . ASP A 1 103 ? -9.964 -12.151 5.215 1.00 85.62 103 ASP A CA 1
ATOM 784 C C . ASP A 1 103 ? -9.542 -12.939 3.966 1.00 85.62 103 ASP A C 1
ATOM 786 O O . ASP A 1 103 ? -10.394 -13.385 3.196 1.00 85.62 103 ASP A O 1
ATOM 790 N N . GLY A 1 104 ? -8.233 -13.058 3.714 1.00 85.38 104 GLY A N 1
ATOM 791 C CA . GLY A 1 104 ? -7.687 -13.600 2.467 1.00 85.38 104 GLY A CA 1
ATOM 792 C C . GLY A 1 104 ? -8.050 -12.770 1.230 1.00 85.38 104 GLY A C 1
ATOM 793 O O . GLY A 1 104 ? -8.056 -13.298 0.119 1.00 85.38 104 GLY A O 1
ATOM 794 N N . LYS A 1 105 ? -8.387 -11.486 1.411 1.00 89.94 105 LYS A N 1
ATOM 795 C CA . LYS A 1 105 ? -8.869 -10.580 0.357 1.00 89.94 105 LYS A CA 1
ATOM 796 C C . LYS A 1 105 ? -7.878 -9.457 0.077 1.00 89.94 105 LYS A C 1
ATOM 798 O O . LYS A 1 105 ? -7.158 -9.002 0.968 1.00 89.94 105 LYS A O 1
ATOM 803 N N . TYR A 1 106 ? -7.897 -8.985 -1.165 1.00 91.19 106 TYR A N 1
ATOM 804 C CA . TYR A 1 106 ? -7.197 -7.782 -1.601 1.00 91.19 106 TYR A CA 1
ATOM 805 C C . TYR A 1 106 ? -8.195 -6.640 -1.723 1.00 91.19 106 TYR A C 1
ATOM 807 O O . TYR A 1 106 ? -9.269 -6.829 -2.292 1.00 91.19 106 TYR A O 1
ATOM 815 N N . TYR A 1 107 ? -7.817 -5.470 -1.233 1.00 93.81 107 TYR A N 1
ATOM 816 C CA . TYR A 1 107 ? -8.538 -4.220 -1.441 1.00 93.81 107 TYR A CA 1
ATOM 817 C C . TYR A 1 107 ? -7.678 -3.319 -2.314 1.00 93.81 107 TYR A C 1
ATOM 819 O O . TYR A 1 107 ? -6.491 -3.147 -2.023 1.00 93.81 107 TYR A O 1
ATOM 827 N N . LYS A 1 108 ? -8.241 -2.741 -3.373 1.00 95.12 108 LYS A N 1
ATOM 828 C CA . LYS A 1 108 ? -7.529 -1.725 -4.154 1.00 95.12 108 LYS A CA 1
ATOM 829 C C . LYS A 1 108 ? -7.386 -0.475 -3.302 1.00 95.12 108 LYS A C 1
ATOM 831 O O . LYS A 1 108 ? -8.304 -0.122 -2.570 1.00 95.12 108 LYS A O 1
ATOM 836 N N . VAL A 1 109 ? -6.235 0.176 -3.362 1.00 94.06 109 VAL A N 1
ATOM 837 C CA . VAL A 1 109 ? -5.981 1.416 -2.630 1.00 94.06 109 VAL A CA 1
ATOM 838 C C . VAL A 1 109 ? -5.714 2.512 -3.643 1.00 94.06 109 VAL A C 1
ATOM 840 O O . VAL A 1 109 ? -4.709 2.473 -4.354 1.00 94.06 109 VAL A O 1
ATOM 843 N N . GLU A 1 110 ? -6.609 3.488 -3.693 1.00 93.19 110 GLU A N 1
ATOM 844 C CA . GLU A 1 110 ? -6.430 4.701 -4.479 1.00 93.19 110 GLU A CA 1
ATOM 845 C C . GLU A 1 110 ? -6.065 5.863 -3.566 1.00 93.19 110 GLU A C 1
ATOM 847 O O . GLU A 1 110 ? -6.654 6.062 -2.501 1.00 93.19 110 GLU A O 1
ATOM 852 N N . LEU A 1 111 ? -5.048 6.617 -3.971 1.00 91.00 111 LEU A N 1
ATOM 853 C CA . LEU A 1 111 ? -4.574 7.764 -3.212 1.00 91.00 111 LEU A CA 1
ATOM 854 C C . LEU A 1 111 ? -5.421 8.978 -3.569 1.00 91.00 111 LEU A C 1
ATOM 856 O O . LEU A 1 111 ? -5.546 9.331 -4.738 1.00 91.00 111 LEU A O 1
ATOM 860 N N . THR A 1 112 ? -5.992 9.614 -2.552 1.00 89.69 112 THR A N 1
ATOM 861 C CA . THR A 1 112 ? -6.663 10.907 -2.710 1.00 89.69 112 THR A CA 1
ATOM 862 C C . THR A 1 112 ? -5.651 12.049 -2.630 1.00 89.69 112 THR A C 1
ATOM 864 O O . THR A 1 112 ? -4.515 11.853 -2.199 1.00 89.69 112 THR A O 1
ATOM 867 N N . ASP A 1 113 ? -6.069 13.276 -2.946 1.00 86.56 113 ASP A N 1
ATOM 868 C CA . ASP A 1 113 ? -5.210 14.471 -2.862 1.00 86.56 113 ASP A CA 1
ATOM 869 C C . ASP A 1 113 ? -4.613 14.718 -1.462 1.00 86.56 113 ASP A C 1
ATOM 871 O O . ASP A 1 113 ? -3.627 15.444 -1.318 1.00 86.56 113 ASP A O 1
ATOM 875 N N . LYS A 1 114 ? -5.198 14.108 -0.421 1.00 86.12 114 LYS A N 1
ATOM 876 C CA . LYS A 1 114 ? -4.740 14.217 0.969 1.00 86.12 114 LYS A CA 1
ATOM 877 C C . LYS A 1 114 ? -3.518 13.358 1.285 1.00 86.12 114 LYS A C 1
ATOM 879 O O . LYS A 1 114 ? -2.858 13.631 2.281 1.00 86.12 114 LYS A O 1
ATOM 884 N N . LEU A 1 115 ? -3.227 12.338 0.477 1.00 86.56 115 LEU A N 1
ATOM 885 C CA . LEU A 1 115 ? -2.165 11.376 0.747 1.00 86.56 115 LEU A CA 1
ATOM 886 C C . LEU A 1 115 ? -1.286 11.193 -0.485 1.00 86.56 115 LEU A C 1
ATOM 888 O O . LEU A 1 115 ? -1.723 10.703 -1.523 1.00 86.56 115 LEU A O 1
ATOM 892 N N . LYS A 1 116 ? -0.009 11.553 -0.370 1.00 87.44 116 LYS A N 1
ATOM 893 C CA . LYS A 1 116 ? 0.938 11.437 -1.483 1.00 87.44 116 LYS A CA 1
ATOM 894 C C . LYS A 1 116 ? 1.706 10.122 -1.412 1.00 87.44 116 LYS A C 1
ATOM 896 O O . LYS A 1 116 ? 2.031 9.635 -0.334 1.00 87.44 116 LYS A O 1
ATOM 901 N N . LYS A 1 117 ? 2.068 9.571 -2.578 1.00 83.19 117 LYS A N 1
ATOM 902 C CA . LYS A 1 117 ? 2.777 8.280 -2.684 1.00 83.19 117 LYS A CA 1
ATOM 903 C C . LYS A 1 117 ? 4.048 8.220 -1.824 1.00 83.19 117 LYS A C 1
ATOM 905 O O . LYS A 1 117 ? 4.252 7.217 -1.156 1.00 83.19 117 LYS A O 1
ATOM 910 N N . TYR A 1 118 ? 4.845 9.294 -1.786 1.00 83.94 118 TYR A N 1
ATOM 911 C CA . TYR A 1 118 ? 6.099 9.316 -1.016 1.00 83.94 118 TYR A CA 1
ATOM 912 C C . TYR A 1 118 ? 5.889 9.152 0.498 1.00 83.94 118 TYR A C 1
ATOM 914 O O . TYR A 1 118 ? 6.783 8.699 1.206 1.00 83.94 118 TYR A O 1
ATOM 922 N N . GLU A 1 119 ? 4.714 9.510 1.024 1.00 86.62 119 GLU A N 1
ATOM 923 C CA . GLU A 1 119 ? 4.407 9.351 2.452 1.00 86.62 119 GLU A CA 1
ATOM 924 C C . GLU A 1 119 ? 4.233 7.868 2.793 1.00 86.62 119 GLU A C 1
ATOM 926 O O . GLU A 1 119 ? 4.622 7.411 3.868 1.00 86.62 119 GLU A O 1
ATOM 931 N N . LEU A 1 120 ? 3.744 7.092 1.825 1.00 86.56 120 LEU A N 1
ATOM 932 C CA . LEU A 1 120 ? 3.550 5.654 1.931 1.00 86.56 120 LEU A CA 1
ATOM 933 C C . LEU A 1 120 ? 4.825 4.843 1.694 1.00 86.56 120 LEU A C 1
ATOM 935 O O . LEU A 1 120 ? 4.806 3.652 1.988 1.00 86.56 120 LEU A O 1
ATOM 939 N N . ASP A 1 121 ? 5.937 5.435 1.248 1.00 84.44 121 ASP A N 1
ATOM 940 C CA . ASP A 1 121 ? 7.189 4.700 0.988 1.00 84.44 121 ASP A CA 1
ATOM 941 C C . ASP A 1 121 ? 7.668 3.907 2.217 1.00 84.44 121 ASP A C 1
ATOM 943 O O . ASP A 1 121 ? 8.251 2.831 2.097 1.00 84.44 121 ASP A O 1
ATOM 947 N N . THR A 1 122 ? 7.371 4.403 3.422 1.00 82.88 122 THR A N 1
ATOM 948 C CA . THR A 1 122 ? 7.699 3.723 4.687 1.00 82.88 122 THR A CA 1
ATOM 949 C C . THR A 1 122 ? 6.762 2.559 5.029 1.00 82.88 122 THR A C 1
ATOM 951 O O . THR A 1 122 ? 7.147 1.649 5.770 1.00 82.88 122 THR A O 1
ATOM 954 N N . ALA A 1 123 ? 5.541 2.578 4.497 1.00 86.75 123 ALA A N 1
ATOM 955 C CA . ALA A 1 123 ? 4.497 1.587 4.731 1.00 86.75 123 ALA A CA 1
ATOM 956 C C . ALA A 1 123 ? 4.429 0.523 3.625 1.00 86.75 123 ALA A C 1
ATOM 958 O O . ALA A 1 123 ? 4.026 -0.611 3.883 1.00 86.75 123 ALA A O 1
ATOM 959 N N . ILE A 1 124 ? 4.835 0.859 2.404 1.00 88.00 124 ILE A N 1
ATOM 960 C CA . ILE A 1 124 ? 4.854 -0.056 1.265 1.00 88.00 124 ILE A CA 1
ATOM 961 C C . ILE A 1 124 ? 5.799 -1.237 1.549 1.00 88.00 124 ILE A C 1
ATOM 963 O O . ILE A 1 124 ? 6.906 -1.079 2.065 1.00 88.00 124 ILE A O 1
ATOM 967 N N . GLY A 1 125 ? 5.341 -2.452 1.242 1.00 86.56 125 GLY A N 1
ATOM 968 C CA . GLY A 1 125 ? 6.075 -3.694 1.496 1.00 86.56 125 GLY A CA 1
ATOM 969 C C . GLY A 1 125 ? 6.111 -4.107 2.971 1.00 86.56 125 GLY A C 1
ATOM 970 O O . GLY A 1 125 ? 6.899 -4.978 3.352 1.00 86.56 125 GLY A O 1
ATOM 971 N N . ARG A 1 126 ? 5.292 -3.488 3.831 1.00 87.94 126 ARG A N 1
ATOM 972 C CA . ARG A 1 126 ? 5.193 -3.821 5.256 1.00 87.94 126 ARG A CA 1
ATOM 973 C C . ARG A 1 126 ? 3.846 -4.449 5.597 1.00 87.94 126 ARG A C 1
ATOM 975 O O . ARG A 1 126 ? 2.825 -4.176 4.974 1.00 87.94 126 ARG A O 1
ATOM 982 N N . ASN A 1 127 ? 3.862 -5.279 6.639 1.00 88.44 127 ASN A N 1
ATOM 983 C CA . ASN A 1 127 ? 2.658 -5.863 7.227 1.00 88.44 127 ASN A CA 1
ATOM 984 C C . ASN A 1 127 ? 2.126 -4.981 8.362 1.00 88.44 127 ASN A C 1
ATOM 986 O O . ASN A 1 127 ? 2.912 -4.284 9.002 1.00 88.44 127 ASN A O 1
ATOM 990 N N . LYS A 1 128 ? 0.833 -5.096 8.675 1.00 90.00 128 LYS A N 1
ATOM 991 C CA . LYS A 1 128 ? 0.117 -4.318 9.699 1.00 90.00 128 LYS A CA 1
ATOM 992 C C . LYS A 1 128 ? 0.087 -2.820 9.406 1.00 90.00 128 LYS A C 1
ATOM 994 O O . LYS A 1 128 ? 0.145 -2.005 10.324 1.00 90.00 128 LYS A O 1
ATOM 999 N N . VAL A 1 129 ? 0.014 -2.475 8.128 1.00 92.19 129 VAL A N 1
ATOM 1000 C CA . VAL A 1 129 ? -0.295 -1.119 7.686 1.00 92.19 129 VAL A CA 1
ATOM 1001 C C . VAL A 1 129 ? -1.793 -0.928 7.825 1.00 92.19 129 VAL A C 1
ATOM 1003 O O . VAL A 1 129 ? -2.563 -1.775 7.368 1.00 92.19 129 VAL A O 1
ATOM 1006 N N . THR A 1 130 ? -2.202 0.178 8.433 1.00 93.94 130 THR A N 1
ATOM 1007 C CA . THR A 1 130 ? -3.616 0.531 8.524 1.00 93.94 130 THR A CA 1
ATOM 1008 C C . THR A 1 130 ? -3.932 1.621 7.518 1.00 93.94 130 THR A C 1
ATOM 1010 O O . THR A 1 130 ? -3.354 2.703 7.598 1.00 93.94 130 THR A O 1
ATOM 1013 N N . ILE A 1 131 ? -4.849 1.354 6.593 1.00 94.06 131 ILE A N 1
ATOM 1014 C CA . ILE A 1 131 ? -5.370 2.350 5.653 1.00 94.06 131 ILE A CA 1
ATOM 1015 C C . ILE A 1 131 ? -6.724 2.827 6.164 1.00 94.06 131 ILE A C 1
ATOM 1017 O O . ILE A 1 131 ? -7.564 2.012 6.551 1.00 94.06 131 ILE A O 1
ATOM 1021 N N . ILE A 1 132 ? -6.914 4.145 6.180 1.00 94.31 132 ILE A N 1
ATOM 1022 C CA . ILE A 1 132 ? -8.142 4.795 6.634 1.00 94.31 132 ILE A CA 1
ATOM 1023 C C . ILE A 1 132 ? -8.662 5.665 5.493 1.00 94.31 132 ILE A C 1
ATOM 1025 O O . ILE A 1 132 ? -7.937 6.510 4.951 1.00 94.31 132 ILE A O 1
ATOM 1029 N N . GLY A 1 133 ? -9.918 5.466 5.113 1.00 93.81 133 GLY A N 1
ATOM 1030 C CA . GLY A 1 133 ? -10.482 6.157 3.963 1.00 93.81 133 GLY A CA 1
ATOM 1031 C C . GLY A 1 133 ? -11.950 5.864 3.714 1.00 93.81 133 GLY A C 1
ATOM 1032 O O . GLY A 1 133 ? -12.651 5.349 4.581 1.00 93.81 133 GLY A O 1
ATOM 1033 N N . LYS A 1 134 ? -12.415 6.201 2.512 1.00 93.88 134 LYS A N 1
ATOM 1034 C CA . LYS A 1 134 ? -13.757 5.833 2.045 1.00 93.88 134 LYS A CA 1
ATOM 1035 C C . LYS A 1 134 ? -13.677 4.523 1.279 1.00 93.88 134 LYS A C 1
ATOM 1037 O O . LYS A 1 134 ? -12.806 4.375 0.427 1.00 93.88 134 LYS A O 1
ATOM 1042 N N . TYR A 1 135 ? -14.568 3.586 1.575 1.00 94.25 135 TYR A N 1
ATOM 1043 C CA . TYR A 1 135 ? -14.619 2.302 0.886 1.00 94.25 135 TYR A CA 1
ATOM 1044 C C . TYR A 1 135 ? -15.767 2.285 -0.118 1.00 94.25 135 TYR A C 1
ATOM 1046 O O . TYR A 1 135 ? -16.903 2.598 0.229 1.00 94.25 135 TYR A O 1
ATOM 1054 N N . ASN A 1 136 ? -15.447 1.934 -1.359 1.00 93.69 136 ASN A N 1
ATOM 1055 C CA . ASN A 1 136 ? -16.405 1.676 -2.418 1.00 93.69 136 ASN A CA 1
ATOM 1056 C C . ASN A 1 136 ? -16.523 0.159 -2.610 1.00 93.69 136 ASN A C 1
ATOM 1058 O O . ASN A 1 136 ? -15.578 -0.497 -3.060 1.00 93.69 136 ASN A O 1
ATOM 1062 N N . GLU A 1 137 ? -17.682 -0.386 -2.239 1.00 91.50 137 GLU A N 1
ATOM 1063 C CA . GLU A 1 137 ? -17.985 -1.817 -2.318 1.00 91.50 137 GLU A CA 1
ATOM 1064 C C . GLU A 1 137 ? -18.051 -2.337 -3.756 1.00 91.50 137 GLU A C 1
ATOM 1066 O O . GLU A 1 137 ? -17.612 -3.460 -4.005 1.00 91.50 137 GLU A O 1
ATOM 1071 N N . ASP A 1 138 ? -18.532 -1.523 -4.700 1.00 92.19 138 ASP A N 1
ATOM 1072 C CA . ASP A 1 138 ? -18.726 -1.930 -6.096 1.00 92.19 138 ASP A CA 1
ATOM 1073 C C . ASP A 1 138 ? -17.387 -2.182 -6.803 1.00 92.19 138 ASP A C 1
ATOM 1075 O O . ASP A 1 138 ? -17.242 -3.113 -7.598 1.00 92.19 138 ASP A O 1
ATOM 1079 N N . GLU A 1 139 ? -16.382 -1.367 -6.483 1.00 92.38 139 GLU A N 1
ATOM 1080 C CA . GLU A 1 139 ? -15.04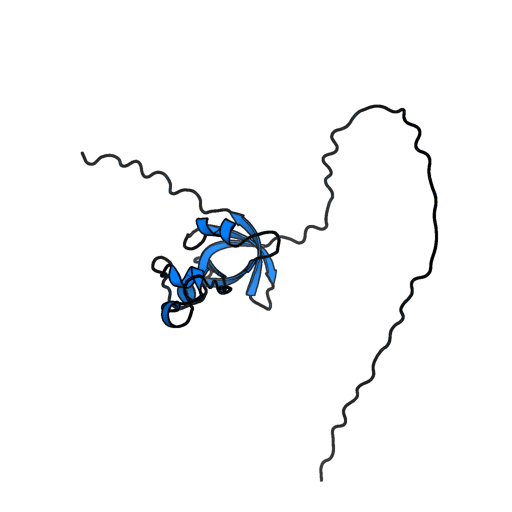8 -1.432 -7.091 1.00 92.38 139 GLU A CA 1
ATOM 1081 C C . GLU A 1 139 ? -14.030 -2.197 -6.236 1.00 92.38 139 GLU A C 1
ATOM 1083 O O . GLU A 1 139 ? -12.929 -2.508 -6.707 1.00 92.38 139 GLU A O 1
ATOM 1088 N N . ASN A 1 140 ? -14.403 -2.522 -4.992 1.00 93.06 140 ASN A N 1
ATOM 1089 C CA . ASN A 1 140 ? -13.511 -3.043 -3.959 1.00 93.06 140 ASN A CA 1
ATOM 1090 C C . ASN A 1 140 ? -12.274 -2.137 -3.768 1.00 93.06 140 ASN A C 1
ATOM 1092 O O . ASN A 1 140 ? -11.130 -2.602 -3.673 1.00 93.06 140 ASN A O 1
ATOM 1096 N N . THR A 1 141 ? -12.528 -0.825 -3.737 1.00 94.75 141 THR A N 1
ATOM 1097 C CA . THR A 1 141 ? -11.512 0.233 -3.698 1.00 94.75 141 THR A CA 1
ATOM 1098 C C . THR A 1 141 ? -11.646 1.056 -2.425 1.00 94.75 141 THR A C 1
ATOM 1100 O O . THR A 1 141 ? -12.724 1.522 -2.064 1.00 94.75 141 THR A O 1
ATOM 1103 N N . ILE A 1 142 ? -10.527 1.253 -1.736 1.00 94.62 142 ILE A N 1
ATOM 1104 C CA . ILE A 1 142 ? -10.381 2.159 -0.604 1.00 94.62 142 ILE A CA 1
ATOM 1105 C C . ILE A 1 142 ? -9.722 3.436 -1.122 1.00 94.62 142 ILE A C 1
ATOM 1107 O O . ILE A 1 142 ? -8.548 3.429 -1.498 1.00 94.62 142 ILE A O 1
ATOM 1111 N N . TYR A 1 143 ? -10.457 4.541 -1.094 1.00 94.44 143 TYR A N 1
ATOM 1112 C CA . TYR A 1 143 ? -9.917 5.878 -1.316 1.00 94.44 143 TYR A CA 1
ATOM 1113 C C . TYR A 1 143 ? -9.226 6.343 -0.036 1.00 94.44 143 TYR A C 1
ATOM 1115 O O . TYR A 1 143 ? -9.873 6.807 0.910 1.00 94.44 143 TYR A O 1
ATOM 1123 N N . ALA A 1 144 ? -7.910 6.163 0.017 1.00 92.88 144 ALA A N 1
ATOM 1124 C CA . ALA A 1 144 ? -7.098 6.422 1.194 1.00 92.88 144 ALA A CA 1
ATOM 1125 C C . ALA A 1 144 ? -7.004 7.925 1.476 1.00 92.88 144 ALA A C 1
ATOM 1127 O O . ALA A 1 144 ? -6.561 8.710 0.634 1.00 92.88 144 ALA A O 1
ATOM 1128 N N . LEU A 1 145 ? -7.395 8.311 2.691 1.00 92.25 145 LEU A N 1
ATOM 1129 C CA . LEU A 1 145 ? -7.259 9.675 3.205 1.00 92.25 145 LEU A CA 1
ATOM 1130 C C . LEU A 1 145 ? -6.037 9.797 4.115 1.00 92.25 145 LEU A C 1
ATOM 1132 O O . LEU A 1 145 ? -5.387 10.835 4.143 1.00 92.25 145 LEU A O 1
ATOM 1136 N N . THR A 1 146 ? -5.743 8.745 4.879 1.00 92.31 146 THR A N 1
ATOM 1137 C CA . THR A 1 146 ? -4.603 8.682 5.793 1.00 92.31 146 THR A CA 1
ATOM 1138 C C . THR A 1 146 ? -4.187 7.229 6.027 1.00 92.31 146 THR A C 1
ATOM 1140 O O . THR A 1 146 ? -4.909 6.290 5.677 1.00 92.31 146 THR A O 1
ATOM 1143 N N . PHE A 1 147 ? -3.009 7.030 6.612 1.00 93.31 147 PHE A N 1
ATOM 1144 C CA . PHE A 1 147 ? -2.510 5.712 6.981 1.00 93.31 147 PHE A CA 1
ATOM 1145 C C . PHE A 1 147 ? -1.805 5.748 8.335 1.00 93.31 147 PHE A C 1
ATOM 1147 O O . PHE A 1 147 ? -1.257 6.768 8.755 1.00 93.31 147 PHE A O 1
ATOM 1154 N N . LYS A 1 148 ? -1.780 4.599 9.009 1.00 91.19 148 LYS A N 1
ATOM 1155 C CA . LYS A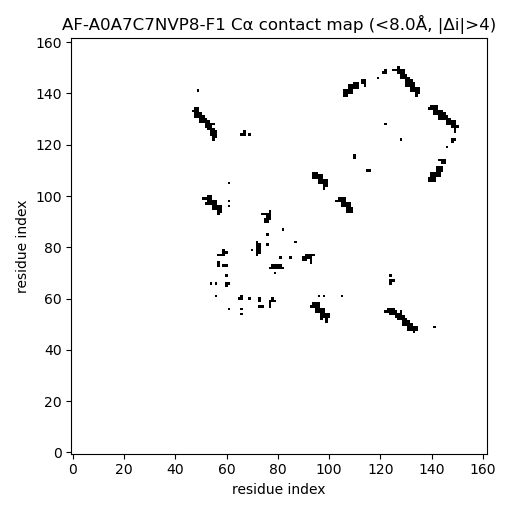 1 148 ? -0.907 4.360 10.159 1.00 91.19 148 LYS A CA 1
ATOM 1156 C C . LYS A 1 148 ? 0.188 3.399 9.722 1.00 91.19 148 LYS A C 1
ATOM 1158 O O . LYS A 1 148 ? -0.086 2.280 9.277 1.00 91.19 148 LYS A O 1
ATOM 1163 N N . ALA A 1 149 ? 1.428 3.867 9.834 1.00 84.25 149 ALA A N 1
ATOM 1164 C CA . ALA A 1 149 ? 2.608 3.050 9.611 1.00 84.25 149 ALA A CA 1
ATOM 1165 C C . ALA A 1 149 ? 2.615 1.852 10.582 1.00 84.25 149 ALA A C 1
ATOM 1167 O O . ALA A 1 149 ? 2.080 1.952 11.694 1.00 84.25 149 ALA A O 1
ATOM 1168 N N . PRO A 1 150 ? 3.218 0.720 10.191 1.00 82.44 150 PRO A N 1
ATOM 1169 C CA . PRO A 1 150 ? 3.291 -0.443 11.058 1.00 82.44 150 PRO A CA 1
ATOM 1170 C C . PRO A 1 150 ? 4.053 -0.091 12.342 1.00 82.44 150 PRO A C 1
ATOM 1172 O O . PRO A 1 150 ? 5.018 0.680 12.291 1.00 82.44 150 PRO A O 1
ATOM 1175 N N . PRO A 1 151 ? 3.666 -0.656 13.500 1.00 76.00 151 PRO A N 1
ATOM 1176 C CA . PRO A 1 151 ? 4.396 -0.412 14.731 1.00 76.00 151 PRO A CA 1
ATOM 1177 C C . PRO A 1 151 ? 5.856 -0.840 14.535 1.00 76.00 151 PRO A C 1
ATOM 1179 O O . PRO A 1 151 ? 6.100 -1.895 13.930 1.00 76.00 151 PRO A O 1
ATOM 1182 N N . PRO A 1 152 ? 6.829 -0.052 15.028 1.00 73.56 152 PRO A N 1
ATOM 1183 C CA . PRO A 1 152 ? 8.232 -0.403 14.900 1.00 73.56 152 PRO A CA 1
ATOM 1184 C C . PRO A 1 152 ? 8.448 -1.819 15.444 1.00 73.56 152 PRO A C 1
ATOM 1186 O O . PRO A 1 152 ? 7.799 -2.202 16.429 1.00 73.56 152 PRO A O 1
ATOM 1189 N N . PRO A 1 153 ? 9.314 -2.626 14.801 1.00 66.69 153 PRO A N 1
ATOM 1190 C CA . PRO A 1 153 ? 9.583 -3.974 15.265 1.00 66.69 153 PRO A CA 1
ATOM 1191 C C . PRO A 1 153 ? 9.950 -3.890 16.742 1.00 66.69 153 PRO A C 1
ATOM 1193 O O . PRO A 1 153 ? 10.840 -3.123 17.114 1.00 66.69 153 PRO A O 1
ATOM 1196 N N . LYS A 1 154 ? 9.215 -4.631 17.587 1.00 68.50 154 LYS A N 1
ATOM 1197 C CA . LYS A 1 154 ? 9.519 -4.714 19.018 1.00 68.50 154 LYS A CA 1
ATOM 1198 C C . LYS A 1 154 ? 11.001 -5.021 19.106 1.00 68.50 154 LYS A C 1
ATOM 1200 O O . LYS A 1 154 ? 11.410 -6.042 18.555 1.00 68.50 154 LYS A O 1
ATOM 1205 N N . ALA A 1 155 ? 11.777 -4.117 19.707 1.00 61.06 155 ALA A N 1
ATOM 1206 C CA . ALA A 1 155 ? 13.213 -4.273 19.822 1.00 61.06 155 ALA A CA 1
ATOM 1207 C C . ALA A 1 155 ? 13.474 -5.664 20.396 1.00 61.06 155 ALA A C 1
ATOM 1209 O O . ALA A 1 155 ? 13.221 -5.930 21.573 1.00 61.06 155 ALA A O 1
ATOM 1210 N N . SER A 1 156 ? 13.900 -6.582 19.530 1.00 59.88 156 SER A N 1
ATOM 1211 C CA . SER A 1 156 ? 14.453 -7.839 19.971 1.00 59.88 156 SER A CA 1
ATOM 1212 C C . SER A 1 156 ? 15.777 -7.415 20.557 1.00 59.88 156 SER A C 1
ATOM 1214 O O . SER A 1 156 ? 16.743 -7.186 19.832 1.00 59.88 156 SER A O 1
ATOM 1216 N N . PHE A 1 157 ? 15.771 -7.181 21.868 1.00 60.69 157 PHE A N 1
ATOM 1217 C CA . PHE A 1 157 ? 16.972 -7.171 22.670 1.00 60.69 157 PHE A CA 1
ATOM 1218 C C . PHE A 1 157 ? 17.751 -8.386 22.194 1.00 60.69 157 PHE A C 1
ATOM 1220 O O . PHE A 1 157 ? 17.320 -9.517 22.431 1.00 60.69 157 PHE A O 1
ATOM 1227 N N . PHE A 1 158 ? 18.827 -8.155 21.443 1.00 65.81 158 PHE A N 1
ATOM 1228 C CA . PHE A 1 158 ? 19.872 -9.135 21.238 1.00 65.81 158 PHE A CA 1
ATOM 1229 C C . PHE A 1 158 ? 20.365 -9.462 22.649 1.00 65.81 158 PHE A C 1
ATOM 1231 O O . PHE A 1 158 ? 21.291 -8.845 23.166 1.00 65.81 158 PHE A O 1
ATOM 1238 N N . LYS A 1 159 ? 19.646 -10.350 23.343 1.00 61.69 159 LYS A N 1
ATOM 1239 C CA . LYS A 1 159 ? 20.100 -10.999 24.558 1.00 61.69 159 LYS A CA 1
ATOM 1240 C C . LYS A 1 159 ? 21.276 -11.813 24.068 1.00 61.69 159 LYS A C 1
ATOM 1242 O O . LYS A 1 159 ? 21.080 -12.821 23.396 1.00 61.69 159 LYS A O 1
ATOM 1247 N N . GLY A 1 160 ? 22.457 -11.236 24.265 1.00 60.09 160 GLY A N 1
ATOM 1248 C CA . GLY A 1 160 ? 23.699 -11.694 23.684 1.00 60.09 160 GLY A CA 1
ATOM 1249 C C . GLY A 1 160 ? 23.858 -13.197 23.833 1.00 60.09 160 GLY A C 1
ATOM 1250 O O . GLY A 1 160 ? 23.827 -13.728 24.940 1.00 60.09 160 GLY A O 1
ATOM 1251 N N . CYS A 1 161 ? 24.070 -13.862 22.706 1.00 62.00 161 CYS A N 1
ATOM 1252 C CA . CYS A 1 161 ? 25.030 -14.946 22.686 1.00 62.00 161 CYS A CA 1
ATOM 1253 C C . CYS A 1 161 ? 26.375 -14.270 22.415 1.00 62.00 161 CYS A C 1
ATOM 1255 O O . CYS A 1 161 ? 26.682 -13.920 21.276 1.00 62.00 161 CYS A O 1
ATOM 1257 N N . LEU A 1 162 ? 27.053 -13.953 23.518 1.00 51.06 162 LEU A N 1
ATOM 1258 C CA . LEU A 1 162 ? 28.477 -13.646 23.585 1.00 51.06 162 LEU A CA 1
ATOM 1259 C C . LEU A 1 162 ? 29.251 -14.951 23.358 1.00 51.06 162 LEU A C 1
ATOM 1261 O O . LEU A 1 162 ? 28.759 -15.990 23.862 1.00 51.06 162 LEU A O 1
#

Foldseek 3Di:
DDDDDDDDDDDDPDDDDDDDDDDDDDDDDPDDDDDDPPPPPPVDVDDDKDKDFAQKEFPQCVVVVVLLPDDPVCLFANYPPCCVPDPPPDGDDTWMWGQHPVVRDIATEDEDPQDDPVVCPQQYSDGGKMFIADADPVRSYGHGNDIDHHDPPPPPPCPDPD

Mean predicted aligned error: 16.15 Å